Protein AF-A0A3N2CW00-F1 (afdb_monomer_lite)

Foldseek 3Di:
DQWKKKWWKWKAKDFPVVPGDGPSVPTDIDIDIDSDPVVRVVVVDVVVDDDPPDPRIDIDMDTPDIGTDDD

pLDDT: mean 85.53, std 11.37, range [57.31, 96.0]

Structure (mmCIF, N/CA/C/O backbone):
data_AF-A0A3N2CW00-F1
#
_entry.id   AF-A0A3N2CW00-F1
#
loop_
_atom_site.group_PDB
_atom_site.id
_atom_site.type_symbol
_atom_site.label_atom_id
_atom_site.label_alt_id
_atom_site.label_comp_id
_atom_site.label_asym_id
_atom_site.label_entity_id
_atom_site.label_seq_id
_atom_site.pdbx_PDB_ins_code
_atom_site.Cartn_x
_atom_site.Cartn_y
_atom_site.Cartn_z
_atom_site.occu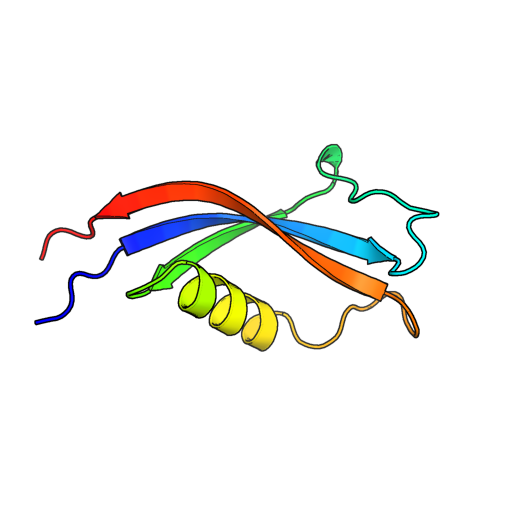pancy
_atom_site.B_iso_or_equiv
_atom_site.auth_seq_id
_atom_site.auth_comp_id
_atom_site.auth_asym_id
_atom_site.auth_atom_id
_atom_site.pdbx_PDB_model_num
ATOM 1 N N . MET A 1 1 ? -4.157 5.198 23.449 1.00 57.97 1 MET A N 1
ATOM 2 C CA . MET A 1 1 ? -4.036 4.051 22.528 1.00 57.97 1 MET A CA 1
ATOM 3 C C . MET A 1 1 ? -4.413 4.548 21.147 1.00 57.97 1 MET A C 1
ATOM 5 O O . MET A 1 1 ? -5.522 5.051 20.993 1.00 57.97 1 MET A O 1
ATOM 9 N N . SER A 1 2 ? -3.489 4.521 20.192 1.00 69.75 2 SER A N 1
ATOM 10 C CA . SER A 1 2 ? -3.806 4.854 18.799 1.00 69.75 2 SER A CA 1
ATOM 11 C C . SER A 1 2 ? -4.702 3.751 18.240 1.00 69.75 2 SER A C 1
ATOM 13 O O . SER A 1 2 ? -4.399 2.579 18.442 1.00 69.75 2 SER A O 1
ATOM 15 N N . ARG A 1 3 ? -5.822 4.106 17.600 1.00 84.56 3 ARG A N 1
ATOM 16 C CA . ARG A 1 3 ? -6.656 3.114 16.909 1.00 84.56 3 ARG A CA 1
ATOM 17 C C . ARG A 1 3 ? -5.905 2.623 15.677 1.00 84.56 3 ARG A C 1
ATOM 19 O O . ARG A 1 3 ? -5.407 3.442 14.907 1.00 84.56 3 ARG A O 1
ATOM 26 N N . GLU A 1 4 ? -5.826 1.311 15.518 1.00 91.38 4 GLU A N 1
ATOM 27 C CA . GLU A 1 4 ? -5.270 0.682 14.326 1.00 91.38 4 GLU A CA 1
ATOM 28 C C . GLU A 1 4 ? -6.378 0.421 13.307 1.00 91.38 4 GLU A C 1
ATOM 30 O O . GLU A 1 4 ? -7.532 0.142 13.650 1.00 91.38 4 GLU A O 1
ATOM 35 N N . PHE A 1 5 ? -6.017 0.533 12.037 1.00 93.69 5 PHE A N 1
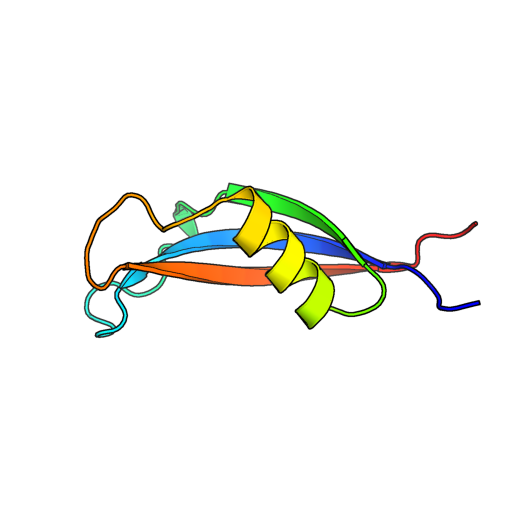ATOM 36 C CA . PHE A 1 5 ? -6.900 0.305 10.911 1.00 93.69 5 PHE A CA 1
ATOM 37 C C . PHE A 1 5 ? -6.270 -0.716 9.972 1.00 93.69 5 PHE A C 1
ATOM 39 O O . PHE A 1 5 ? -5.075 -0.671 9.694 1.00 93.69 5 PHE A O 1
ATOM 46 N N . GLU A 1 6 ? -7.097 -1.615 9.458 1.00 95.31 6 GLU A N 1
ATOM 47 C CA . GLU A 1 6 ? -6.769 -2.475 8.336 1.00 95.31 6 GLU A CA 1
ATOM 48 C C . GLU A 1 6 ? -7.045 -1.704 7.039 1.00 95.31 6 GLU A C 1
ATOM 50 O O . GLU A 1 6 ? -8.185 -1.331 6.742 1.00 95.31 6 GLU A O 1
ATOM 55 N N . PHE A 1 7 ? -5.993 -1.477 6.260 1.00 95.75 7 PHE A N 1
ATOM 56 C CA . PHE A 1 7 ? -6.047 -0.864 4.940 1.00 95.75 7 PHE A CA 1
ATOM 57 C C . PHE A 1 7 ? -5.926 -1.941 3.874 1.00 95.75 7 PHE A C 1
ATOM 59 O O . PHE A 1 7 ? -4.890 -2.598 3.760 1.00 95.75 7 PHE A O 1
ATOM 66 N N . LYS A 1 8 ? -6.966 -2.093 3.053 1.00 96.00 8 LYS A N 1
ATOM 67 C CA . LYS A 1 8 ? -6.919 -2.910 1.839 1.00 96.00 8 LYS A CA 1
ATOM 68 C C . LYS A 1 8 ? -6.538 -2.020 0.666 1.00 96.00 8 LYS A C 1
ATOM 70 O O . LYS A 1 8 ? -7.234 -1.051 0.361 1.00 96.00 8 LYS A O 1
ATOM 75 N N . MET A 1 9 ? -5.443 -2.364 0.006 1.00 95.44 9 MET A N 1
ATOM 76 C CA . MET A 1 9 ? -4.826 -1.555 -1.035 1.00 95.44 9 MET A CA 1
ATOM 77 C C . MET A 1 9 ? -4.567 -2.375 -2.293 1.00 95.44 9 MET A C 1
ATOM 79 O O . MET A 1 9 ? -4.355 -3.587 -2.245 1.00 95.44 9 MET A O 1
ATOM 83 N N . ARG A 1 10 ? -4.517 -1.685 -3.425 1.00 95.12 10 ARG A N 1
ATOM 84 C CA . ARG A 1 10 ? -3.962 -2.170 -4.680 1.00 95.12 10 ARG A CA 1
ATOM 85 C C . ARG A 1 10 ? -2.598 -1.549 -4.913 1.00 95.12 10 ARG A C 1
ATOM 87 O O . ARG A 1 10 ? -2.409 -0.354 -4.691 1.00 95.12 10 ARG A O 1
ATOM 94 N N . VAL A 1 11 ? -1.670 -2.365 -5.399 1.00 92.69 11 VAL A N 1
ATOM 95 C CA . VAL A 1 11 ? -0.319 -1.952 -5.773 1.00 92.69 11 VAL A CA 1
ATOM 96 C C . VAL A 1 11 ? -0.010 -2.385 -7.192 1.00 92.69 11 VAL A C 1
ATOM 98 O O . VAL A 1 11 ? -0.212 -3.544 -7.544 1.00 92.69 11 VAL A O 1
ATOM 101 N N . THR A 1 12 ? 0.548 -1.477 -7.981 1.00 90.94 12 THR A N 1
ATOM 102 C CA . THR A 1 12 ? 1.084 -1.774 -9.313 1.00 90.94 12 THR A CA 1
ATOM 103 C C . THR A 1 12 ? 2.391 -1.031 -9.533 1.00 90.94 12 THR A C 1
ATOM 105 O O . THR A 1 12 ? 2.633 -0.005 -8.903 1.00 90.94 12 THR A O 1
ATOM 108 N N . ALA A 1 13 ? 3.236 -1.536 -10.423 1.00 88.38 13 ALA A N 1
ATOM 109 C CA . ALA A 1 13 ? 4.336 -0.750 -10.960 1.00 88.38 13 ALA A CA 1
ATOM 110 C C . ALA A 1 13 ? 3.770 0.321 -11.914 1.00 88.38 13 ALA A C 1
ATOM 112 O O . ALA A 1 13 ? 2.817 0.053 -12.655 1.00 88.38 13 ALA A O 1
ATOM 113 N N . CYS A 1 14 ? 4.320 1.531 -11.873 1.00 83.44 14 CYS A N 1
ATOM 114 C CA . CYS A 1 14 ? 4.030 2.613 -12.813 1.00 83.44 14 CYS A CA 1
ATOM 115 C C . CYS A 1 14 ? 5.298 3.423 -13.099 1.00 83.44 14 CYS A C 1
ATOM 117 O O . CYS A 1 14 ? 6.211 3.472 -12.270 1.00 83.44 14 CYS A O 1
ATOM 119 N N . ASP A 1 15 ? 5.363 4.067 -14.259 1.00 81.31 15 ASP A N 1
ATOM 120 C CA . ASP A 1 15 ? 6.455 4.986 -14.558 1.00 81.31 15 ASP A CA 1
ATOM 121 C C . ASP A 1 15 ? 6.207 6.367 -13.928 1.00 81.31 15 ASP A C 1
ATOM 123 O O . ASP A 1 15 ? 5.088 6.734 -13.567 1.00 81.31 15 ASP A O 1
ATOM 127 N N . ARG A 1 16 ? 7.275 7.145 -13.739 1.00 68.50 16 ARG A N 1
ATOM 128 C CA . ARG A 1 16 ? 7.166 8.527 -13.234 1.00 68.50 16 ARG A CA 1
ATOM 129 C C . ARG A 1 16 ? 6.786 9.539 -14.299 1.00 68.50 16 ARG A C 1
ATOM 131 O O . ARG A 1 16 ? 6.285 10.605 -13.958 1.00 68.50 16 ARG A O 1
ATOM 138 N N . GLU A 1 17 ? 7.049 9.225 -15.561 1.00 65.56 17 GLU A N 1
ATOM 139 C CA . GLU A 1 17 ? 6.802 10.140 -16.676 1.00 65.56 17 GLU A CA 1
ATOM 140 C C . GLU A 1 17 ? 5.351 10.089 -17.177 1.00 65.56 17 GLU A C 1
ATOM 142 O O . GLU A 1 17 ? 4.970 10.901 -18.016 1.00 65.56 17 GLU A O 1
ATOM 147 N N . GLY A 1 18 ? 4.516 9.193 -16.633 1.00 57.31 18 GLY A N 1
ATOM 148 C CA . GLY A 1 18 ? 3.100 9.090 -16.984 1.00 57.31 18 GLY A CA 1
ATOM 149 C C . GLY A 1 18 ? 2.857 8.486 -18.367 1.00 57.31 18 GLY A C 1
ATOM 150 O O . GLY A 1 18 ? 1.723 8.510 -18.845 1.00 57.31 18 GLY A O 1
ATOM 151 N N . TYR A 1 19 ? 3.895 7.937 -19.004 1.00 57.88 19 TYR A N 1
ATOM 152 C CA . TYR A 1 19 ? 3.787 7.221 -20.274 1.00 57.88 19 TYR A CA 1
ATOM 153 C C . TYR A 1 19 ? 3.029 5.900 -20.082 1.00 57.88 19 TYR A C 1
ATOM 155 O O . TYR A 1 19 ? 2.277 5.465 -20.956 1.00 57.88 19 TYR A O 1
ATOM 163 N N . TYR A 1 20 ? 3.158 5.306 -18.894 1.00 60.22 20 TYR A N 1
ATOM 164 C CA . TYR A 1 20 ? 2.369 4.184 -18.415 1.00 60.22 20 TYR A CA 1
ATOM 165 C C . TYR A 1 20 ? 1.592 4.600 -17.164 1.00 60.22 20 TYR A C 1
ATOM 167 O O . TYR A 1 20 ? 2.063 4.466 -16.033 1.00 60.22 20 TYR A O 1
ATOM 175 N N . TYR A 1 21 ? 0.347 5.049 -17.368 1.00 68.62 21 TYR A N 1
ATOM 176 C CA . TYR A 1 21 ? -0.625 5.173 -16.278 1.00 68.62 21 TYR A CA 1
ATOM 177 C C . TYR A 1 21 ? -0.646 3.891 -15.427 1.00 68.62 21 TYR A C 1
ATOM 179 O O . TYR A 1 21 ? -0.480 2.797 -15.982 1.00 68.62 21 TYR A O 1
ATOM 187 N N . PRO A 1 22 ? -0.878 3.987 -14.101 1.00 77.00 22 PRO A N 1
ATOM 188 C CA . PRO A 1 22 ? -0.875 2.814 -13.240 1.00 77.00 22 PRO A CA 1
ATOM 189 C C . PRO A 1 22 ? -1.876 1.781 -13.762 1.00 77.00 22 PRO A C 1
ATOM 191 O O . PRO A 1 22 ? -3.083 2.040 -13.809 1.00 77.00 22 PRO A O 1
ATOM 194 N N . ARG A 1 23 ? -1.369 0.614 -14.175 1.00 82.31 23 ARG A N 1
ATOM 195 C CA . ARG A 1 23 ? -2.177 -0.499 -14.685 1.00 82.31 23 ARG A CA 1
ATOM 196 C C . ARG A 1 23 ? -2.920 -1.173 -13.541 1.00 82.31 23 ARG A C 1
ATOM 198 O O . ARG A 1 23 ? -2.528 -2.221 -13.035 1.00 82.31 23 ARG A O 1
ATOM 205 N N . TRP A 1 24 ? -3.989 -0.527 -13.081 1.00 86.50 24 TRP A N 1
ATOM 206 C CA . TRP A 1 24 ? -4.806 -1.009 -11.967 1.00 86.50 24 TRP A CA 1
ATOM 207 C C . TRP A 1 24 ? -5.490 -2.350 -12.249 1.00 86.50 24 TRP A C 1
ATOM 209 O O . TRP A 1 24 ? -5.885 -3.030 -11.304 1.00 86.50 24 TRP A O 1
ATOM 219 N N . ASP A 1 25 ? -5.620 -2.722 -13.520 1.00 85.56 25 ASP A N 1
ATOM 220 C CA . ASP A 1 25 ? -6.045 -4.042 -13.988 1.00 85.56 25 ASP A CA 1
ATOM 221 C C . ASP A 1 25 ? -5.028 -5.146 -13.651 1.00 85.56 25 ASP A C 1
ATOM 223 O O . ASP A 1 25 ? -5.418 -6.289 -13.432 1.00 85.56 25 ASP A O 1
ATOM 227 N N . GLN A 1 26 ? -3.743 -4.798 -13.537 1.00 84.94 26 GLN A N 1
ATOM 228 C CA . GLN A 1 26 ? -2.650 -5.705 -13.163 1.00 84.94 26 GLN A CA 1
ATOM 229 C C . GLN A 1 26 ? -2.231 -5.550 -11.694 1.00 84.94 26 GLN A C 1
ATOM 231 O O . GLN A 1 26 ? -1.256 -6.160 -11.250 1.00 84.94 26 GLN A O 1
ATOM 236 N N . ALA A 1 27 ? -2.945 -4.726 -10.923 1.00 90.38 27 ALA A N 1
ATOM 237 C CA . ALA A 1 27 ? -2.570 -4.444 -9.550 1.00 90.38 27 ALA A CA 1
ATOM 238 C C . ALA A 1 27 ? -2.780 -5.660 -8.638 1.00 90.38 27 ALA A C 1
ATOM 240 O O . ALA A 1 27 ? -3.840 -6.289 -8.620 1.00 90.38 27 ALA A O 1
ATOM 241 N N . ARG A 1 28 ? -1.785 -5.934 -7.794 1.00 92.19 28 ARG A N 1
ATOM 242 C CA . ARG A 1 28 ? -1.909 -6.896 -6.694 1.00 92.19 28 ARG A CA 1
ATOM 243 C C . ARG A 1 28 ? -2.658 -6.263 -5.530 1.00 92.19 28 ARG A C 1
ATOM 245 O O . ARG A 1 28 ? -2.466 -5.087 -5.230 1.00 92.19 28 ARG A O 1
ATOM 252 N N . THR A 1 29 ? -3.476 -7.054 -4.848 1.00 94.50 29 THR A N 1
ATOM 253 C CA . THR A 1 29 ? -4.113 -6.628 -3.597 1.00 94.50 29 THR A CA 1
ATOM 254 C C . THR A 1 29 ? -3.186 -6.926 -2.425 1.00 94.50 29 THR A C 1
ATOM 256 O O . THR A 1 29 ? -2.633 -8.020 -2.340 1.00 94.50 29 THR A O 1
ATOM 259 N N . VAL A 1 30 ? -3.033 -5.962 -1.527 1.00 94.94 30 VAL A N 1
ATOM 260 C CA . VAL A 1 30 ? -2.248 -6.066 -0.296 1.00 94.94 30 VAL A CA 1
ATOM 261 C C . VAL A 1 30 ? -3.047 -5.482 0.860 1.00 94.94 30 VAL A C 1
ATOM 263 O O . VAL A 1 30 ? -3.880 -4.595 0.667 1.00 94.94 30 VAL A O 1
ATOM 266 N N . THR A 1 31 ? -2.792 -5.979 2.061 1.00 94.62 31 THR A N 1
ATOM 267 C CA . THR A 1 31 ? -3.441 -5.498 3.280 1.00 94.62 31 THR A CA 1
ATOM 268 C C . THR A 1 31 ? -2.367 -5.119 4.284 1.00 94.62 31 THR A C 1
ATOM 270 O O . THR A 1 31 ? -1.385 -5.847 4.422 1.00 94.62 31 THR A O 1
ATOM 273 N N . ALA A 1 32 ? -2.540 -3.995 4.973 1.00 94.38 32 ALA A N 1
ATOM 274 C CA . ALA A 1 32 ? -1.638 -3.573 6.039 1.00 94.38 32 ALA A CA 1
ATOM 275 C C . ALA A 1 32 ? -2.430 -3.031 7.223 1.00 94.38 32 ALA A C 1
ATOM 277 O O . ALA A 1 32 ? -3.446 -2.360 7.039 1.00 94.38 32 ALA A O 1
ATOM 278 N N . ILE A 1 33 ? -1.955 -3.328 8.429 1.00 94.06 33 ILE A N 1
ATOM 279 C CA . ILE A 1 33 ? -2.486 -2.756 9.662 1.00 94.06 33 ILE A CA 1
ATOM 280 C C . ILE A 1 33 ? -1.591 -1.582 10.030 1.00 94.06 33 ILE A C 1
ATOM 282 O O . ILE A 1 33 ? -0.384 -1.750 10.177 1.00 94.06 33 ILE A O 1
ATOM 286 N N . ALA A 1 34 ? -2.178 -0.396 10.143 1.00 94.50 34 ALA A N 1
ATOM 287 C CA . ALA A 1 34 ? -1.450 0.800 10.530 1.00 94.50 34 ALA A CA 1
ATOM 288 C C . ALA A 1 34 ? -2.367 1.807 11.223 1.00 94.50 34 ALA A C 1
ATOM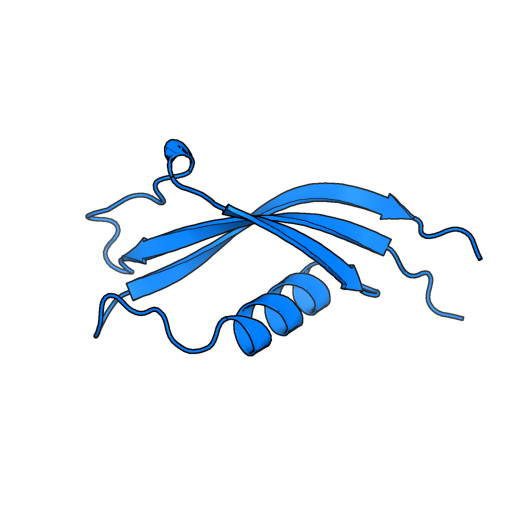 290 O O . ALA A 1 34 ? -3.593 1.725 11.171 1.00 94.50 34 ALA A O 1
ATOM 291 N N . THR A 1 35 ? -1.770 2.812 11.853 1.00 93.69 35 THR A N 1
ATOM 292 C CA . THR A 1 35 ? -2.509 3.918 12.478 1.00 93.69 35 THR A CA 1
ATOM 293 C C . THR A 1 35 ? -2.964 4.973 11.471 1.00 93.69 35 THR A C 1
ATOM 295 O O . THR A 1 35 ? -3.909 5.712 11.739 1.00 93.69 35 THR A O 1
ATOM 298 N N . THR A 1 36 ? -2.303 5.058 10.312 1.00 94.00 36 THR A N 1
ATOM 299 C CA . THR A 1 36 ? -2.621 6.003 9.235 1.00 94.00 36 THR A CA 1
ATOM 300 C C . THR A 1 36 ? -2.416 5.360 7.869 1.00 94.00 36 THR A C 1
ATOM 302 O O . THR A 1 36 ? -1.631 4.424 7.722 1.00 94.00 36 THR A O 1
ATOM 305 N N . GLU A 1 37 ? -3.081 5.913 6.855 1.00 93.44 37 GLU A N 1
ATOM 306 C CA . GLU A 1 37 ? -2.931 5.482 5.464 1.00 93.44 37 GLU A CA 1
ATOM 307 C C . GLU A 1 37 ? -1.482 5.609 4.972 1.00 93.44 37 GLU A C 1
ATOM 309 O O . GLU A 1 37 ? -0.936 4.677 4.386 1.00 93.44 37 GLU A O 1
ATOM 314 N N . GLN A 1 38 ? -0.824 6.735 5.267 1.00 93.94 38 GLN A N 1
ATOM 315 C CA . GLN A 1 38 ? 0.562 6.959 4.856 1.00 93.94 38 GLN A CA 1
ATOM 316 C C . GLN A 1 38 ? 1.515 5.941 5.494 1.00 93.94 38 GLN A C 1
ATOM 318 O O . GLN A 1 38 ? 2.445 5.480 4.834 1.00 93.94 38 GLN A O 1
ATOM 323 N N . GLN A 1 39 ? 1.277 5.572 6.756 1.00 94.56 39 GLN A N 1
ATOM 324 C CA . GLN A 1 39 ? 2.062 4.539 7.427 1.00 94.56 39 GLN A CA 1
ATOM 325 C C . GLN A 1 39 ? 1.871 3.179 6.742 1.00 94.56 39 GLN A C 1
ATOM 327 O O . GLN A 1 39 ? 2.862 2.539 6.405 1.00 94.56 39 GLN A O 1
ATOM 332 N 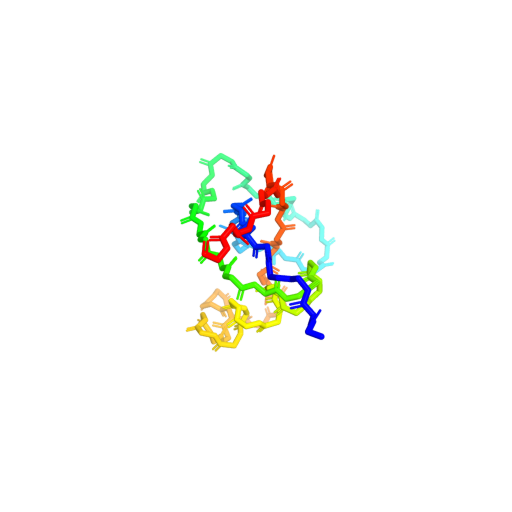N . ALA A 1 40 ? 0.628 2.793 6.430 1.00 94.69 40 ALA A N 1
ATOM 333 C CA . ALA A 1 40 ? 0.341 1.560 5.695 1.00 94.69 40 ALA A CA 1
ATOM 334 C C . ALA A 1 40 ? 1.049 1.518 4.329 1.00 94.69 40 ALA A C 1
ATOM 336 O O . ALA A 1 40 ? 1.645 0.504 3.968 1.00 94.69 40 ALA A O 1
ATOM 337 N N . ILE A 1 41 ? 1.025 2.625 3.581 1.00 93.94 41 ILE A N 1
ATOM 338 C CA . ILE A 1 41 ? 1.720 2.736 2.292 1.00 93.94 41 ILE A CA 1
ATOM 339 C C . ILE A 1 41 ? 3.233 2.589 2.474 1.00 93.94 41 ILE A C 1
ATOM 341 O O . ILE A 1 41 ? 3.858 1.848 1.718 1.00 93.94 41 ILE A O 1
ATOM 345 N N . ASN A 1 42 ? 3.821 3.252 3.473 1.00 94.19 42 ASN A N 1
ATOM 346 C CA . ASN A 1 42 ? 5.257 3.175 3.746 1.00 94.19 42 ASN A CA 1
ATOM 347 C C . ASN A 1 42 ? 5.690 1.752 4.124 1.00 94.19 42 ASN A C 1
ATOM 349 O O . ASN A 1 42 ? 6.692 1.267 3.597 1.00 94.19 42 ASN A O 1
ATOM 353 N N . ASP A 1 43 ? 4.924 1.074 4.980 1.00 94.62 43 ASP A N 1
ATOM 354 C CA . ASP A 1 43 ? 5.225 -0.289 5.430 1.00 94.62 43 ASP A CA 1
ATOM 355 C C . ASP A 1 43 ? 5.159 -1.280 4.266 1.00 94.62 43 ASP A C 1
ATOM 357 O O . ASP A 1 43 ? 6.063 -2.097 4.070 1.00 94.62 43 ASP A O 1
ATOM 361 N N . VAL A 1 44 ? 4.127 -1.161 3.425 1.00 93.81 44 VAL A N 1
ATOM 362 C CA . VAL A 1 44 ? 4.018 -1.982 2.218 1.00 93.81 44 VAL A CA 1
ATOM 363 C C . VAL A 1 44 ? 5.129 -1.639 1.227 1.00 93.81 44 VAL A C 1
ATOM 365 O O . VAL A 1 44 ? 5.762 -2.549 0.700 1.00 93.81 44 VAL A O 1
ATOM 368 N N . ALA A 1 45 ? 5.424 -0.362 0.979 1.00 91.56 45 ALA A N 1
ATOM 369 C CA . ALA A 1 45 ? 6.509 0.037 0.083 1.00 91.56 45 ALA A CA 1
ATOM 370 C C . ALA A 1 45 ? 7.866 -0.524 0.537 1.00 91.56 45 ALA A C 1
ATOM 372 O O . ALA A 1 45 ? 8.625 -1.033 -0.290 1.00 91.56 45 ALA A O 1
ATOM 373 N N . ALA A 1 46 ? 8.144 -0.498 1.844 1.00 91.75 46 ALA A N 1
ATOM 374 C CA . ALA A 1 46 ? 9.351 -1.076 2.422 1.00 91.75 46 ALA A CA 1
ATOM 375 C C . ALA A 1 46 ? 9.410 -2.600 2.224 1.00 91.75 46 ALA A C 1
ATOM 377 O O . ALA A 1 46 ? 10.442 -3.121 1.802 1.00 91.75 46 ALA A O 1
ATOM 378 N N . ALA A 1 47 ? 8.297 -3.307 2.453 1.00 92.31 47 ALA A N 1
ATOM 379 C CA . ALA A 1 47 ? 8.214 -4.758 2.270 1.00 92.31 47 ALA A CA 1
ATOM 380 C C . ALA A 1 47 ? 8.382 -5.192 0.804 1.00 92.31 47 ALA A C 1
ATOM 382 O O . ALA A 1 47 ? 8.931 -6.256 0.519 1.00 92.31 47 ALA A O 1
ATOM 383 N N . LEU A 1 48 ? 7.913 -4.373 -0.138 1.00 89.88 48 LEU A N 1
ATOM 384 C CA . LEU A 1 48 ? 8.029 -4.642 -1.571 1.00 89.88 48 LEU A CA 1
ATOM 385 C C . LEU A 1 48 ? 9.428 -4.376 -2.126 1.00 89.88 48 LEU A C 1
ATOM 387 O O . LEU A 1 48 ? 9.780 -4.934 -3.169 1.00 89.88 48 LEU A O 1
ATOM 391 N N . GLY A 1 49 ? 10.205 -3.528 -1.451 1.00 88.94 49 GLY A N 1
ATOM 392 C CA . GLY A 1 49 ? 11.513 -3.096 -1.916 1.00 88.94 49 GLY A CA 1
ATOM 393 C C . GLY A 1 49 ? 11.444 -2.255 -3.202 1.00 88.94 49 GLY A C 1
ATOM 394 O O . GLY A 1 49 ? 10.378 -1.763 -3.586 1.00 88.94 49 GLY A O 1
ATOM 395 N N . PRO A 1 50 ? 12.583 -2.054 -3.889 1.00 85.31 50 PRO A N 1
ATOM 396 C CA . PRO A 1 50 ? 12.632 -1.257 -5.112 1.00 85.31 50 PRO A CA 1
ATOM 397 C C . PRO A 1 50 ? 11.771 -1.870 -6.227 1.00 85.31 50 PRO A C 1
ATOM 399 O O . PRO A 1 50 ? 11.676 -3.091 -6.367 1.00 85.31 50 PRO A O 1
ATOM 402 N N . CYS A 1 51 ? 11.149 -1.014 -7.042 1.00 82.94 51 CYS A N 1
ATOM 403 C CA . CYS A 1 51 ? 10.340 -1.459 -8.173 1.00 82.94 51 CYS A CA 1
ATOM 404 C C . CYS A 1 51 ? 11.216 -2.215 -9.187 1.00 82.94 51 CYS A C 1
ATOM 406 O O . CYS A 1 51 ? 12.257 -1.713 -9.613 1.00 82.94 51 CYS A O 1
ATOM 408 N N . ARG A 1 52 ? 10.805 -3.440 -9.544 1.00 68.75 52 ARG A N 1
ATOM 409 C CA . ARG A 1 52 ? 11.615 -4.381 -10.343 1.00 68.75 52 ARG A CA 1
ATOM 410 C C . ARG A 1 52 ? 11.940 -3.880 -11.751 1.00 68.75 52 ARG A C 1
ATOM 412 O O . ARG A 1 52 ? 12.982 -4.250 -12.278 1.00 68.75 52 ARG A O 1
ATOM 419 N N . ASP A 1 53 ? 11.086 -3.036 -12.324 1.00 68.19 53 ASP A N 1
ATOM 420 C CA . ASP A 1 53 ? 11.155 -2.646 -13.740 1.00 68.19 53 ASP A CA 1
ATOM 421 C C . ASP A 1 53 ? 12.220 -1.571 -14.062 1.00 68.19 53 ASP A C 1
ATOM 423 O O . ASP A 1 53 ? 12.341 -1.125 -15.201 1.00 68.19 53 ASP A O 1
ATOM 427 N N . GLY A 1 54 ? 13.075 -1.207 -13.095 1.00 65.12 54 GLY A N 1
ATOM 428 C CA . GLY A 1 54 ? 14.312 -0.451 -13.333 1.00 65.12 54 GLY A CA 1
ATOM 429 C C . GLY A 1 54 ? 14.240 1.048 -13.014 1.00 65.12 54 GLY A C 1
ATOM 430 O O . GLY A 1 54 ? 13.390 1.511 -12.253 1.00 65.12 54 GLY A O 1
ATOM 431 N N . ARG A 1 55 ? 15.191 1.827 -13.561 1.00 64.88 55 ARG A N 1
ATOM 432 C CA . ARG A 1 55 ? 15.237 3.292 -13.382 1.00 64.88 55 ARG A CA 1
ATOM 433 C C . ARG A 1 55 ? 13.949 3.908 -13.941 1.00 64.88 55 ARG A C 1
ATOM 435 O O . ARG A 1 55 ? 13.582 3.620 -15.071 1.00 64.88 55 ARG A O 1
ATOM 442 N N . ASN A 1 56 ? 13.320 4.778 -13.149 1.00 77.25 56 ASN A N 1
ATOM 443 C CA . ASN A 1 56 ? 12.079 5.521 -13.432 1.00 77.25 56 ASN A CA 1
ATOM 444 C C . ASN A 1 56 ? 10.751 4.779 -13.194 1.00 77.25 56 ASN A C 1
ATOM 446 O O . ASN A 1 56 ? 9.698 5.363 -13.461 1.00 77.25 56 ASN A O 1
ATOM 450 N N . TRP A 1 57 ? 10.781 3.570 -12.625 1.00 81.62 57 TRP A 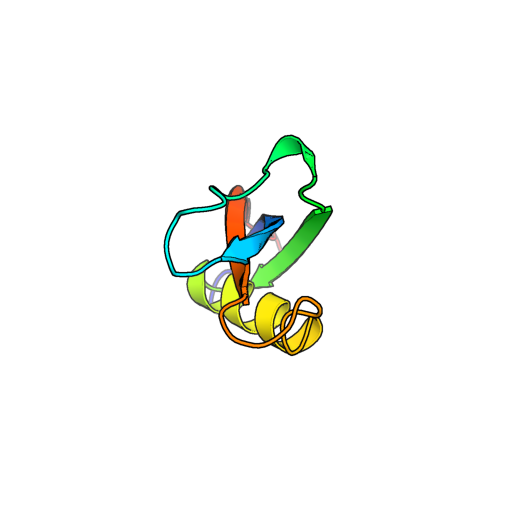N 1
ATOM 451 C CA . TRP A 1 57 ? 9.579 2.862 -12.174 1.00 81.62 57 TRP A CA 1
ATOM 452 C C . TRP A 1 57 ? 9.379 2.967 -10.661 1.00 81.62 57 TRP A C 1
ATOM 454 O O . TRP A 1 57 ? 10.330 2.934 -9.879 1.00 81.62 57 TRP A O 1
ATOM 464 N N . TYR A 1 58 ? 8.119 3.083 -10.253 1.00 86.44 58 TYR A N 1
ATOM 465 C CA . TYR A 1 58 ? 7.685 3.301 -8.878 1.00 86.44 58 TYR A CA 1
ATOM 466 C C . TYR A 1 58 ? 6.496 2.397 -8.558 1.00 86.44 58 TYR A C 1
ATOM 468 O O . TYR A 1 58 ? 5.759 1.971 -9.445 1.00 86.44 58 TYR A O 1
ATOM 476 N N . TRP A 1 59 ? 6.290 2.115 -7.273 1.00 88.56 59 TRP A N 1
ATOM 477 C CA . TRP A 1 59 ? 5.064 1.471 -6.817 1.00 88.56 59 TRP A CA 1
ATOM 478 C C . TRP A 1 59 ? 3.958 2.522 -6.691 1.00 88.56 59 TRP A C 1
ATOM 480 O O . TRP A 1 59 ? 4.053 3.439 -5.879 1.00 88.56 59 TRP A O 1
ATOM 490 N N . GLY A 1 60 ? 2.909 2.383 -7.495 1.00 89.50 60 GLY A N 1
ATOM 491 C CA . GLY A 1 60 ? 1.651 3.092 -7.312 1.00 89.50 60 GLY A CA 1
ATOM 492 C C . GLY A 1 60 ? 0.790 2.371 -6.280 1.00 89.50 60 GLY A C 1
ATOM 493 O O . GLY A 1 60 ? 0.653 1.148 -6.334 1.00 89.50 60 GLY A O 1
ATOM 494 N N . PHE A 1 61 ? 0.187 3.131 -5.368 1.00 91.75 61 PHE A N 1
ATOM 495 C CA . PHE A 1 61 ? -0.692 2.630 -4.311 1.00 91.75 61 PHE A CA 1
ATOM 496 C C . PHE A 1 61 ? -2.080 3.243 -4.453 1.00 91.75 61 PHE A C 1
ATOM 498 O O . PHE A 1 61 ? -2.217 4.431 -4.743 1.00 91.75 61 PHE A O 1
ATOM 505 N N . LYS A 1 62 ? -3.115 2.432 -4.248 1.00 92.56 62 LYS A N 1
ATOM 506 C CA . LYS A 1 62 ? -4.498 2.893 -4.144 1.00 92.56 62 LYS A CA 1
ATOM 507 C C . LYS A 1 62 ? -5.177 2.177 -2.997 1.00 92.56 62 LYS A C 1
ATOM 509 O O . LYS A 1 62 ? -5.232 0.952 -2.988 1.00 92.56 62 LYS A O 1
ATOM 514 N N . VAL A 1 63 ? -5.708 2.931 -2.049 1.00 92.94 63 VAL A N 1
ATOM 515 C CA . VAL A 1 63 ? -6.480 2.380 -0.935 1.00 92.94 63 VAL A CA 1
ATOM 516 C C . VAL A 1 63 ? -7.914 2.193 -1.402 1.00 92.94 63 VAL A C 1
ATOM 518 O O . VAL A 1 63 ? -8.550 3.127 -1.884 1.00 92.94 63 VAL A O 1
ATOM 521 N N . ASP A 1 64 ? -8.411 0.965 -1.294 1.00 93.19 64 ASP A N 1
ATOM 522 C CA . ASP A 1 64 ? -9.776 0.621 -1.691 1.00 93.19 64 ASP A CA 1
ATOM 523 C C . ASP A 1 64 ? -10.721 0.565 -0.487 1.00 93.19 64 ASP A C 1
ATOM 525 O O . ASP A 1 64 ? -11.914 0.824 -0.629 1.00 93.19 64 ASP A O 1
ATOM 529 N N . ALA A 1 65 ? -10.210 0.217 0.697 1.00 93.38 65 ALA A N 1
AT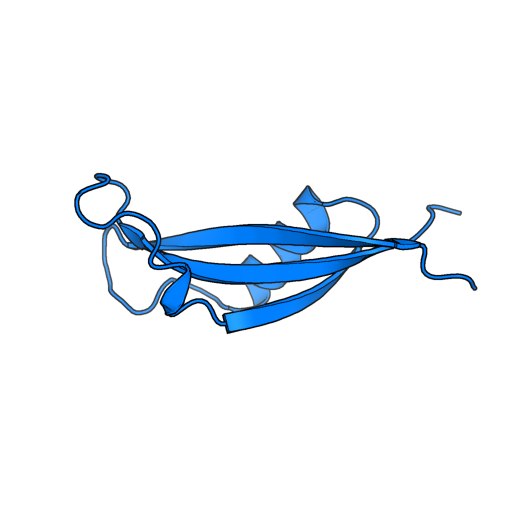OM 530 C CA . ALA A 1 65 ? -10.995 0.195 1.925 1.00 93.38 65 ALA A CA 1
ATOM 531 C C . ALA A 1 65 ? -10.121 0.411 3.163 1.00 93.38 65 ALA A C 1
ATOM 533 O O . ALA A 1 65 ? -8.972 -0.026 3.212 1.00 93.38 65 ALA A O 1
ATOM 534 N N . MET A 1 66 ? -10.722 1.017 4.183 1.00 94.25 66 MET A N 1
ATOM 535 C CA . MET A 1 66 ? -10.167 1.162 5.524 1.00 94.25 66 MET A CA 1
ATOM 536 C C . MET A 1 66 ? -11.189 0.631 6.529 1.00 94.25 66 MET A C 1
ATOM 538 O O . MET A 1 66 ? -12.364 1.004 6.473 1.00 94.25 66 MET A O 1
ATOM 542 N N . LYS A 1 67 ? -10.757 -0.232 7.449 1.00 93.62 67 LYS A N 1
ATOM 543 C CA . LYS A 1 67 ? -11.599 -0.777 8.522 1.00 93.62 67 LYS A CA 1
ATOM 544 C C . LYS A 1 67 ? -10.901 -0.611 9.859 1.00 93.62 67 LYS A C 1
ATOM 546 O O . LYS A 1 67 ? -9.712 -0.870 9.958 1.00 93.62 67 LYS A O 1
ATOM 551 N N . ALA A 1 68 ? -11.627 -0.197 10.891 1.00 90.75 68 ALA A N 1
ATOM 552 C CA . ALA A 1 68 ? -11.068 -0.179 12.237 1.00 90.75 68 ALA A CA 1
ATOM 553 C C . ALA A 1 68 ? -10.803 -1.616 12.703 1.00 90.75 68 ALA A C 1
ATOM 555 O O . ALA A 1 68 ? -11.698 -2.463 12.625 1.00 90.75 68 ALA A O 1
ATOM 556 N N . VAL A 1 69 ? -9.595 -1.877 13.199 1.00 87.19 69 VAL A N 1
ATOM 557 C CA . VAL A 1 69 ? -9.297 -3.125 13.900 1.00 87.19 69 VAL A CA 1
ATOM 558 C C . VAL A 1 69 ? -9.865 -2.959 15.304 1.00 87.19 69 VAL A C 1
ATOM 560 O O . VAL A 1 69 ? -9.450 -2.078 16.058 1.00 87.19 69 VAL A O 1
ATOM 563 N N . THR A 1 70 ? -10.908 -3.725 15.615 1.00 72.06 70 THR A N 1
ATOM 564 C CA . THR A 1 70 ? -11.475 -3.722 16.969 1.00 72.06 70 THR A CA 1
ATOM 565 C C . THR A 1 70 ? -10.562 -4.588 17.841 1.00 72.06 70 THR A C 1
ATOM 567 O O . THR A 1 70 ? -10.195 -5.666 17.369 1.00 72.06 70 THR A O 1
ATOM 570 N N . PRO A 1 71 ? -10.142 -4.118 19.030 1.00 61.06 71 PRO A N 1
ATOM 571 C CA . PRO A 1 71 ? -9.317 -4.905 19.945 1.00 61.06 71 PRO A CA 1
ATOM 572 C C . PRO A 1 71 ? -10.020 -6.175 20.434 1.00 61.06 71 PRO A C 1
ATOM 574 O O . PRO A 1 71 ? -11.274 -6.192 20.454 1.00 61.06 71 PRO A O 1
#

Organism: NCBI:txid86796

Secondary structure (DSSP, 8-state):
-PPPEEEEEEEEEEESSSSS---TTSPEEEEEEESSHHHHHHHHHHHH-S-TT-TTEEEEEEEEEEEE---

Sequence (71 aa):
MSREFEFKMRVTACDREGYYYPRWDQARTVTAIATTEQQAINDVAAALGPCRDGRNWYWGFKVDAMKAVTP

Radius of gyration: 13.26 Å; chains: 1; bounding box: 27×17×43 Å